Protein AF-U5CT75-F1 (afdb_monomer_lite)

Sequence (78 aa):
MTKRETLKRVRDIIRCLEHNQTLHTDTCSVVAAKKLEMLVKEAPASLVYELSCIHSQLIRSGNEVDTVLNRLKQLLHN

Foldseek 3Di:
DDLVVLLVLLVVLLVLLVVCVVVVDLVSLVVSLVSLVVSLVVDDPVCNVLSVVLSVCSVPCSPVSVVSSVSSVVSNVD

Radius of gyration: 11.42 Å; chains: 1; bounding box: 26×21×30 Å

Structure (mmCIF, N/CA/C/O backbone):
data_AF-U5CT75-F1
#
_entry.id   AF-U5CT75-F1
#
loop_
_atom_site.group_PDB
_atom_site.id
_atom_site.type_symbol
_atom_site.label_atom_id
_atom_site.label_alt_id
_atom_site.label_comp_id
_atom_site.label_asym_id
_atom_site.label_entity_id
_atom_site.label_seq_id
_atom_site.pdbx_PDB_ins_code
_atom_site.Cartn_x
_atom_site.Cartn_y
_atom_site.Cartn_z
_atom_site.occupancy
_atom_site.B_iso_or_equiv
_atom_site.auth_seq_id
_atom_site.auth_comp_id
_atom_site.auth_asym_id
_atom_site.auth_atom_id
_atom_site.pdbx_PDB_model_num
ATOM 1 N N . MET A 1 1 ? 0.769 -4.178 14.581 1.00 81.19 1 MET A N 1
ATOM 2 C CA . MET A 1 1 ? 1.274 -2.930 13.969 1.00 81.19 1 MET A CA 1
ATOM 3 C C . MET A 1 1 ? 0.219 -1.841 14.098 1.00 81.19 1 MET A C 1
ATOM 5 O O . MET A 1 1 ? -0.963 -2.155 14.013 1.00 81.19 1 MET A O 1
ATOM 9 N N . THR A 1 2 ? 0.602 -0.584 14.323 1.00 86.69 2 THR A N 1
ATOM 10 C CA . THR A 1 2 ? -0.365 0.535 14.369 1.00 86.69 2 THR A CA 1
ATOM 11 C C . THR A 1 2 ? -0.599 1.151 12.983 1.00 86.69 2 THR A C 1
ATOM 13 O O . THR A 1 2 ? 0.294 1.094 12.136 1.00 86.69 2 THR A O 1
ATOM 16 N N . LYS A 1 3 ? -1.747 1.825 12.754 1.00 85.50 3 LYS A N 1
ATOM 17 C CA . LYS A 1 3 ? -2.008 2.590 11.506 1.00 85.50 3 LYS A CA 1
ATOM 18 C C . LYS A 1 3 ? -0.820 3.508 11.175 1.00 85.50 3 LYS A C 1
ATOM 20 O O . LYS A 1 3 ? -0.342 3.525 10.047 1.00 85.50 3 LYS A O 1
ATOM 25 N N . ARG A 1 4 ? -0.273 4.205 12.178 1.00 88.12 4 ARG A N 1
ATOM 26 C CA . ARG A 1 4 ? 0.873 5.119 12.024 1.00 88.12 4 ARG A CA 1
ATOM 27 C C . ARG A 1 4 ? 2.136 4.417 11.517 1.00 88.12 4 ARG A C 1
ATOM 29 O O . ARG A 1 4 ? 2.816 4.948 10.640 1.00 88.12 4 ARG A O 1
ATOM 36 N N . GLU A 1 5 ? 2.457 3.246 12.057 1.00 89.88 5 GLU A N 1
ATOM 37 C CA . GLU A 1 5 ? 3.604 2.458 11.600 1.00 89.88 5 GLU A CA 1
ATOM 38 C C . GLU A 1 5 ? 3.393 1.918 10.188 1.00 89.88 5 GLU A C 1
ATOM 40 O O . GLU A 1 5 ? 4.322 1.960 9.378 1.00 89.88 5 GLU A O 1
ATOM 45 N N . THR A 1 6 ? 2.176 1.467 9.868 1.00 89.56 6 THR A N 1
ATOM 46 C CA . THR A 1 6 ? 1.826 0.996 8.525 1.00 89.56 6 THR A CA 1
ATOM 47 C C . THR A 1 6 ? 2.051 2.103 7.498 1.00 89.56 6 THR A C 1
ATOM 49 O O . THR A 1 6 ? 2.791 1.901 6.539 1.00 89.56 6 THR A O 1
ATOM 52 N N . LEU A 1 7 ? 1.546 3.315 7.751 1.00 90.38 7 LEU A N 1
ATOM 53 C CA . LEU A 1 7 ? 1.748 4.474 6.872 1.00 90.38 7 LEU A CA 1
ATOM 54 C C . LEU A 1 7 ? 3.225 4.896 6.761 1.00 90.38 7 LEU A C 1
ATOM 56 O O . LEU A 1 7 ? 3.663 5.390 5.720 1.00 90.38 7 LEU A O 1
ATOM 60 N N . LYS A 1 8 ? 4.031 4.704 7.816 1.00 91.38 8 LYS A N 1
ATOM 61 C CA . LYS A 1 8 ? 5.481 4.956 7.757 1.00 91.38 8 LYS A CA 1
ATOM 62 C C . LYS A 1 8 ? 6.170 3.990 6.791 1.00 91.38 8 LYS A C 1
ATOM 64 O O . LYS A 1 8 ? 7.017 4.425 6.015 1.00 91.38 8 LYS A O 1
ATOM 69 N N . ARG A 1 9 ? 5.792 2.708 6.805 1.00 90.62 9 ARG A N 1
ATOM 70 C CA . ARG A 1 9 ? 6.314 1.713 5.856 1.00 90.62 9 ARG A CA 1
ATOM 71 C C . ARG A 1 9 ? 5.773 1.922 4.437 1.00 90.62 9 ARG A C 1
ATOM 73 O O . ARG A 1 9 ? 6.546 1.795 3.497 1.00 90.62 9 ARG A O 1
ATOM 80 N N . VAL A 1 10 ? 4.516 2.349 4.271 1.00 90.81 10 VAL A N 1
ATOM 81 C CA . VAL A 1 10 ? 3.971 2.770 2.961 1.00 90.81 10 VAL A CA 1
ATOM 82 C C . VAL A 1 10 ? 4.824 3.886 2.343 1.00 90.81 10 VAL A C 1
ATOM 84 O O . VAL A 1 10 ? 5.201 3.791 1.180 1.00 90.81 10 VAL A O 1
ATOM 87 N N . ARG A 1 11 ? 5.226 4.898 3.127 1.00 91.25 11 ARG A N 1
ATOM 88 C CA . ARG A 1 11 ? 6.144 5.959 2.662 1.00 91.25 11 ARG A CA 1
ATOM 89 C C . ARG A 1 11 ? 7.521 5.456 2.229 1.00 91.25 11 ARG A C 1
ATOM 91 O O . ARG A 1 11 ? 8.150 6.075 1.376 1.00 91.25 11 ARG A O 1
ATOM 98 N N . ASP A 1 12 ? 8.021 4.387 2.840 1.00 89.94 12 ASP A N 1
ATOM 99 C CA . ASP A 1 12 ? 9.285 3.756 2.441 1.00 89.94 12 ASP A CA 1
ATOM 100 C C . ASP A 1 12 ? 9.145 3.044 1.087 1.00 89.94 12 ASP A C 1
ATOM 102 O O . ASP A 1 12 ? 9.994 3.194 0.212 1.00 89.94 12 ASP A O 1
ATOM 106 N N . ILE A 1 13 ? 8.024 2.341 0.891 1.00 88.06 13 ILE A N 1
ATOM 107 C CA . ILE A 1 13 ? 7.691 1.649 -0.361 1.00 88.06 13 ILE A CA 1
ATOM 108 C C . ILE A 1 13 ? 7.523 2.654 -1.505 1.00 88.06 13 ILE A C 1
ATOM 110 O O . ILE A 1 13 ? 8.117 2.463 -2.562 1.00 88.06 13 ILE A O 1
ATOM 114 N N . ILE A 1 14 ? 6.793 3.753 -1.276 1.00 89.81 14 ILE A N 1
ATOM 115 C CA . ILE A 1 14 ? 6.637 4.842 -2.254 1.00 89.81 14 ILE A CA 1
ATOM 116 C C . ILE A 1 14 ? 8.002 5.374 -2.689 1.00 89.81 14 ILE A C 1
ATOM 118 O O . ILE A 1 14 ? 8.257 5.454 -3.883 1.00 89.81 14 ILE A O 1
ATOM 122 N N . ARG A 1 15 ? 8.910 5.655 -1.744 1.00 87.44 15 ARG A N 1
ATOM 123 C CA . ARG A 1 15 ? 10.250 6.156 -2.081 1.00 87.44 15 ARG A CA 1
ATOM 124 C C . ARG A 1 15 ? 11.063 5.178 -2.933 1.00 87.44 15 ARG A C 1
ATOM 126 O O . ARG A 1 15 ? 11.762 5.638 -3.824 1.00 87.44 15 ARG A O 1
ATOM 133 N N . CYS A 1 16 ? 10.972 3.863 -2.710 1.00 84.31 16 CYS A N 1
ATOM 134 C CA . CYS A 1 16 ? 11.625 2.877 -3.593 1.00 84.31 16 CYS A CA 1
ATOM 135 C C . CYS A 1 16 ? 10.996 2.874 -4.990 1.00 84.31 16 CYS A C 1
ATOM 137 O O . CYS A 1 16 ? 11.720 2.870 -5.979 1.00 84.31 16 CYS A O 1
ATOM 139 N N . LEU A 1 17 ? 9.665 2.937 -5.089 1.00 81.88 17 LEU A N 1
ATOM 140 C CA . LEU A 1 17 ? 8.983 2.975 -6.384 1.00 81.88 17 LEU A CA 1
ATOM 141 C C . LEU A 1 17 ? 9.289 4.264 -7.170 1.00 81.88 17 LEU A C 1
ATOM 143 O O . LEU A 1 17 ? 9.541 4.183 -8.367 1.00 81.88 17 LEU A O 1
ATOM 147 N N . GLU A 1 18 ? 9.358 5.426 -6.508 1.00 82.94 18 GLU A N 1
ATOM 148 C CA . GLU A 1 18 ? 9.768 6.697 -7.137 1.00 82.94 18 GLU A CA 1
ATOM 149 C C . GLU A 1 18 ? 11.229 6.644 -7.597 1.00 82.94 18 GLU A C 1
ATOM 151 O O . GLU A 1 18 ? 11.554 7.085 -8.693 1.00 82.94 18 GLU A O 1
ATOM 156 N N . HIS A 1 19 ? 12.114 6.041 -6.798 1.00 74.50 19 HIS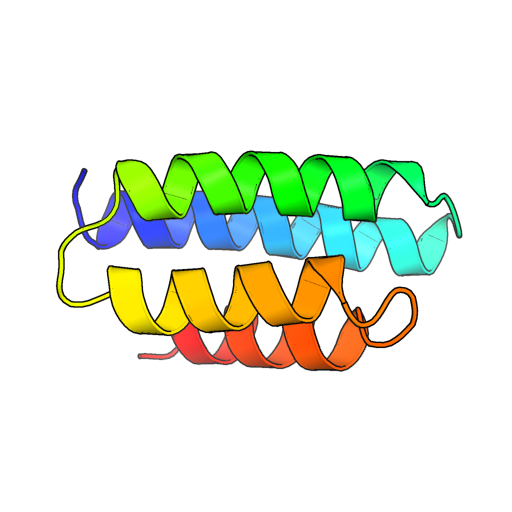 A N 1
ATOM 157 C CA . HIS A 1 19 ? 13.515 5.856 -7.179 1.00 74.50 19 HIS A CA 1
ATOM 158 C C . HIS A 1 19 ? 13.676 4.886 -8.361 1.00 74.50 19 HIS A C 1
ATOM 160 O O . HIS A 1 19 ? 14.615 5.013 -9.149 1.00 74.50 19 HIS A O 1
ATOM 166 N N . ASN A 1 20 ? 12.746 3.935 -8.515 1.00 66.00 20 ASN A N 1
ATOM 167 C CA . ASN A 1 20 ? 12.745 3.010 -9.640 1.00 66.00 20 ASN A CA 1
ATOM 168 C C . ASN A 1 20 ? 12.455 3.706 -10.974 1.00 66.00 20 ASN A C 1
ATOM 170 O O . ASN A 1 20 ? 13.067 3.373 -11.985 1.00 66.00 20 ASN A O 1
ATOM 174 N N . GLN A 1 21 ? 11.577 4.713 -10.975 1.00 61.75 21 GLN A N 1
ATOM 175 C CA . GLN A 1 21 ? 11.312 5.515 -12.174 1.00 61.75 21 GLN A CA 1
ATOM 176 C C . GLN A 1 21 ? 12.573 6.246 -12.662 1.00 61.75 21 GLN A C 1
ATOM 178 O O . GLN A 1 21 ? 12.733 6.462 -13.857 1.00 61.75 21 GLN A O 1
ATOM 183 N N . THR A 1 22 ? 13.506 6.564 -11.762 1.00 59.91 22 THR A N 1
ATOM 184 C CA . THR A 1 22 ? 14.767 7.231 -12.108 1.00 59.91 22 THR A CA 1
ATOM 185 C C . THR A 1 22 ? 15.834 6.271 -12.641 1.00 59.91 22 THR A C 1
ATOM 187 O O . THR A 1 22 ? 16.658 6.672 -13.458 1.00 59.91 22 THR A O 1
ATOM 190 N N . LEU A 1 23 ? 15.854 5.016 -12.174 1.00 55.19 23 LEU A N 1
ATOM 191 C CA . LEU A 1 23 ? 16.934 4.058 -12.464 1.00 55.19 23 LEU A CA 1
ATOM 192 C C . LEU A 1 23 ? 16.524 2.885 -13.366 1.00 55.19 23 LEU A C 1
ATOM 194 O O . LEU A 1 23 ? 17.404 2.121 -13.749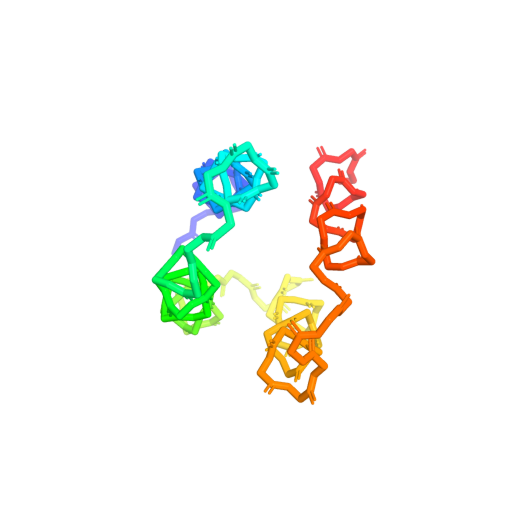 1.00 55.19 23 LEU A O 1
ATOM 198 N N . HIS A 1 24 ? 15.237 2.733 -13.713 1.00 56.53 24 HIS A N 1
ATOM 199 C CA . HIS A 1 24 ? 14.715 1.670 -14.589 1.00 56.53 24 HIS A CA 1
ATOM 200 C C . HIS A 1 24 ? 15.254 0.273 -14.218 1.00 56.53 24 HIS A C 1
ATOM 202 O O . HIS A 1 24 ? 15.691 -0.500 -15.070 1.00 56.53 24 HIS A O 1
ATOM 208 N N . THR A 1 25 ? 15.260 -0.055 -12.923 1.00 57.78 25 THR A N 1
ATOM 209 C CA . THR A 1 25 ? 15.746 -1.352 -12.433 1.00 57.78 25 THR A CA 1
ATOM 210 C C . THR A 1 25 ? 14.596 -2.135 -11.816 1.00 57.78 25 THR A C 1
ATOM 212 O O . THR A 1 25 ? 14.110 -1.820 -10.734 1.00 57.78 25 THR A O 1
ATOM 215 N N . ASP A 1 26 ? 14.190 -3.224 -12.471 1.00 61.81 26 ASP A N 1
ATOM 216 C CA . ASP A 1 26 ? 13.109 -4.127 -12.027 1.00 61.81 26 ASP A CA 1
ATOM 217 C C . ASP A 1 26 ? 13.227 -4.562 -10.545 1.00 61.81 26 ASP A C 1
ATOM 219 O O . ASP A 1 26 ? 12.250 -4.876 -9.862 1.00 61.81 26 ASP A O 1
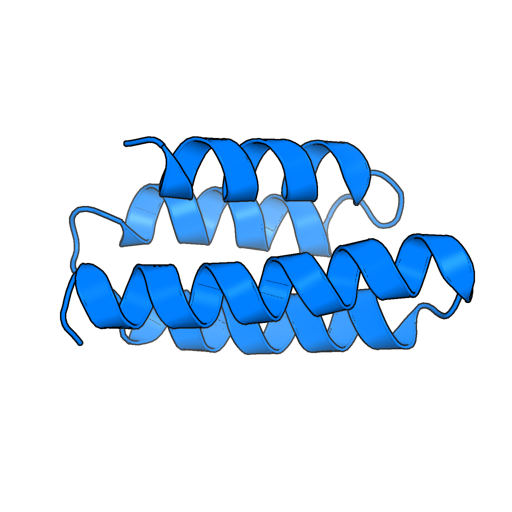ATOM 223 N N . THR A 1 27 ? 14.439 -4.477 -9.997 1.00 71.62 27 THR A N 1
ATOM 224 C CA . THR A 1 27 ? 14.799 -4.686 -8.598 1.00 71.62 27 THR A CA 1
ATOM 225 C C . THR A 1 27 ? 13.924 -3.924 -7.595 1.00 71.62 27 THR A C 1
ATOM 227 O O . THR A 1 27 ? 13.500 -4.532 -6.609 1.00 71.62 27 THR A O 1
ATOM 230 N N . CYS A 1 28 ? 13.613 -2.630 -7.791 1.00 76.25 28 CYS A N 1
ATOM 231 C CA . CYS A 1 28 ? 12.816 -1.905 -6.781 1.00 76.25 28 CYS A CA 1
ATOM 232 C C . CYS A 1 28 ? 11.344 -2.344 -6.781 1.00 76.25 28 CYS A C 1
ATOM 234 O O . CYS A 1 28 ? 10.737 -2.378 -5.714 1.00 76.25 28 CYS A O 1
ATOM 236 N N . SER A 1 29 ? 10.780 -2.752 -7.923 1.00 78.00 29 SER A N 1
ATOM 237 C CA . SER A 1 29 ? 9.413 -3.293 -7.990 1.00 78.00 29 SER A CA 1
ATOM 238 C C . SER A 1 29 ? 9.303 -4.618 -7.231 1.00 78.00 29 SER A C 1
ATOM 240 O O . SER A 1 29 ? 8.391 -4.795 -6.422 1.00 78.00 29 SER A O 1
ATOM 242 N N . VAL A 1 30 ? 10.285 -5.513 -7.392 1.00 81.62 30 VAL A N 1
ATOM 243 C CA . VAL A 1 30 ? 10.353 -6.785 -6.649 1.00 81.62 30 VAL A CA 1
ATOM 244 C C . VAL A 1 30 ? 10.535 -6.551 -5.143 1.00 81.62 30 VAL A C 1
ATOM 246 O O . VAL A 1 30 ? 9.879 -7.196 -4.318 1.00 81.62 30 VAL A O 1
ATOM 249 N N . VAL A 1 31 ? 11.399 -5.605 -4.758 1.00 84.06 31 VAL A N 1
ATOM 250 C CA . VAL A 1 31 ? 11.614 -5.236 -3.348 1.00 84.06 31 VAL A CA 1
ATOM 251 C C . VAL A 1 31 ? 10.360 -4.600 -2.744 1.00 84.06 31 VAL A C 1
ATOM 253 O O . VAL A 1 31 ? 9.982 -4.939 -1.620 1.00 84.06 31 VAL A O 1
ATOM 256 N N . ALA A 1 32 ? 9.694 -3.711 -3.482 1.00 84.75 32 ALA A N 1
ATOM 257 C CA . ALA A 1 32 ? 8.447 -3.078 -3.074 1.00 84.75 32 ALA A CA 1
ATOM 258 C C . ALA A 1 32 ? 7.327 -4.109 -2.896 1.00 84.75 32 ALA A C 1
ATOM 260 O O . ALA A 1 32 ? 6.643 -4.066 -1.875 1.00 84.75 32 ALA A O 1
ATOM 261 N N . ALA A 1 33 ? 7.197 -5.077 -3.809 1.00 85.94 33 ALA A N 1
ATOM 262 C CA . ALA A 1 33 ? 6.231 -6.166 -3.691 1.00 85.94 33 ALA A CA 1
ATOM 263 C C . ALA A 1 33 ? 6.468 -6.984 -2.416 1.00 85.94 33 ALA A C 1
ATOM 265 O O . ALA A 1 33 ? 5.567 -7.098 -1.589 1.00 85.94 33 ALA A O 1
ATOM 266 N N . LYS A 1 34 ? 7.704 -7.436 -2.162 1.00 87.94 34 LYS A N 1
ATOM 267 C CA . LYS A 1 34 ? 8.042 -8.160 -0.922 1.00 87.94 34 LYS A CA 1
ATOM 268 C C . LYS A 1 34 ? 7.767 -7.353 0.348 1.00 87.94 34 LYS A C 1
ATOM 270 O O . LYS A 1 34 ? 7.246 -7.891 1.324 1.00 87.94 34 LYS A O 1
ATOM 275 N N . LYS A 1 35 ? 8.127 -6.065 0.362 1.00 89.44 35 LYS A N 1
ATOM 276 C CA . LYS A 1 35 ? 7.850 -5.176 1.503 1.00 89.44 35 LYS A CA 1
ATOM 277 C C . LYS A 1 35 ? 6.348 -5.012 1.726 1.00 89.44 35 LYS A C 1
ATOM 279 O O . LYS A 1 35 ? 5.908 -5.015 2.874 1.00 89.44 35 LYS A O 1
ATOM 284 N N . LEU A 1 36 ? 5.577 -4.882 0.650 1.00 89.81 36 LEU A N 1
ATOM 285 C CA . LEU A 1 36 ? 4.130 -4.736 0.706 1.00 89.81 36 LEU A CA 1
ATOM 286 C C . LEU A 1 36 ? 3.449 -6.042 1.148 1.00 89.81 36 LEU A C 1
ATOM 288 O O . LEU A 1 36 ? 2.528 -5.982 1.954 1.00 89.81 36 LEU A O 1
ATOM 292 N N . GLU A 1 37 ? 3.953 -7.212 0.740 1.00 91.25 37 GLU A N 1
ATOM 293 C CA . GLU A 1 37 ? 3.485 -8.520 1.224 1.00 91.25 37 GLU A CA 1
ATOM 294 C C . GLU A 1 37 ? 3.633 -8.655 2.747 1.00 91.25 37 GLU A C 1
ATOM 296 O O . GLU A 1 37 ? 2.692 -9.040 3.443 1.00 91.25 37 GLU A O 1
ATOM 301 N N . MET A 1 38 ? 4.811 -8.315 3.282 1.00 91.62 38 MET A N 1
ATOM 302 C CA . MET A 1 38 ? 5.035 -8.308 4.732 1.00 91.62 38 MET A CA 1
ATOM 303 C C . MET A 1 38 ? 4.114 -7.300 5.422 1.00 91.62 38 MET A C 1
ATOM 305 O O . MET A 1 38 ? 3.513 -7.605 6.450 1.00 91.62 38 MET A O 1
ATOM 309 N N . LEU A 1 39 ? 3.930 -6.124 4.815 1.00 90.62 39 LEU A N 1
ATOM 310 C CA . LEU A 1 39 ? 3.053 -5.093 5.352 1.00 90.62 39 LEU A CA 1
ATOM 311 C C . LEU A 1 39 ? 1.596 -5.555 5.447 1.00 90.62 39 LEU A C 1
ATOM 313 O O . LEU A 1 39 ? 0.953 -5.275 6.451 1.00 90.62 39 LEU A O 1
ATOM 317 N N . VAL A 1 40 ? 1.091 -6.286 4.451 1.00 91.31 40 VAL A N 1
ATOM 318 C CA . VAL A 1 40 ? -0.258 -6.877 4.463 1.00 91.31 40 VAL A CA 1
ATOM 319 C C . VAL A 1 40 ? -0.444 -7.824 5.649 1.00 91.31 40 VAL A C 1
ATOM 321 O O . VAL A 1 40 ? -1.498 -7.809 6.277 1.00 91.31 40 VAL A O 1
ATOM 324 N N . LYS A 1 41 ? 0.576 -8.621 5.984 1.00 90.19 41 LYS A N 1
ATOM 325 C CA . LYS A 1 41 ? 0.525 -9.587 7.095 1.00 90.19 41 LYS A CA 1
ATOM 326 C C . LYS A 1 41 ? 0.536 -8.914 8.472 1.00 90.19 41 LYS A C 1
ATOM 328 O O . LYS A 1 41 ? -0.009 -9.464 9.423 1.00 90.19 41 LYS A O 1
ATOM 333 N N . GLU A 1 42 ? 1.163 -7.744 8.589 1.00 90.00 42 GLU A N 1
ATOM 334 C CA . GLU A 1 42 ? 1.335 -7.035 9.866 1.00 90.00 42 GLU A CA 1
ATOM 335 C C . GLU A 1 42 ? 0.319 -5.899 10.089 1.00 90.00 42 GLU A C 1
ATOM 337 O O . GLU A 1 42 ? 0.118 -5.469 11.231 1.00 90.00 42 GLU A O 1
ATOM 342 N N . ALA A 1 43 ? -0.291 -5.382 9.019 1.00 89.69 43 ALA A N 1
ATOM 343 C CA . ALA A 1 43 ? -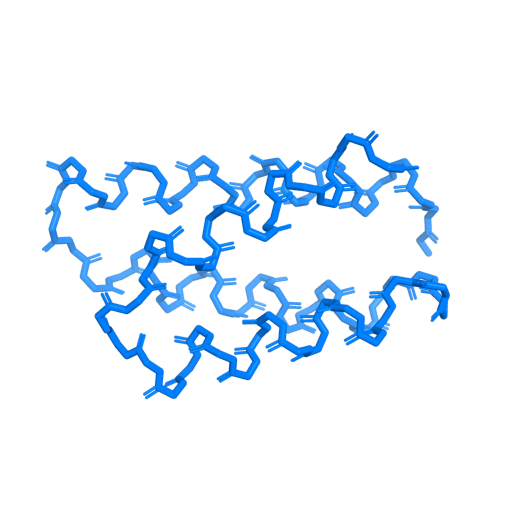1.186 -4.231 9.046 1.00 89.69 43 ALA A CA 1
ATOM 344 C C . ALA A 1 43 ? -2.501 -4.497 9.807 1.00 89.69 43 ALA A C 1
ATOM 346 O O . ALA A 1 43 ? -2.981 -5.628 9.875 1.00 89.69 43 ALA A O 1
ATOM 347 N N . PRO A 1 44 ? -3.132 -3.444 10.360 1.00 88.19 44 PRO A N 1
ATOM 348 C CA . PRO A 1 44 ? -4.467 -3.556 10.939 1.00 88.19 44 PRO A CA 1
ATOM 349 C C . PRO A 1 44 ? -5.506 -3.904 9.864 1.00 88.19 44 PRO A C 1
ATOM 351 O O . PRO A 1 44 ? -5.407 -3.431 8.731 1.00 88.19 44 PRO A O 1
ATOM 354 N N . ALA A 1 45 ? -6.544 -4.660 10.238 1.00 86.25 45 ALA A N 1
ATOM 355 C CA . ALA A 1 45 ? -7.578 -5.165 9.323 1.00 86.25 45 ALA A CA 1
ATOM 356 C C . ALA A 1 45 ? -8.227 -4.081 8.438 1.00 86.25 45 ALA A C 1
ATOM 358 O O . ALA A 1 45 ? -8.578 -4.358 7.295 1.00 86.25 45 ALA A O 1
ATOM 359 N N . SER A 1 46 ? -8.315 -2.840 8.929 1.00 86.38 46 SER A N 1
ATOM 360 C CA . SER A 1 46 ? -8.826 -1.691 8.172 1.00 86.38 46 SER A CA 1
ATOM 361 C C . SER A 1 46 ? -8.002 -1.333 6.931 1.00 86.38 46 SER A C 1
ATOM 363 O O . SER A 1 46 ? -8.540 -0.730 6.013 1.00 86.38 46 SER A O 1
ATOM 365 N N . LEU A 1 47 ? -6.717 -1.696 6.889 1.00 87.50 47 LEU A N 1
ATOM 366 C CA . LEU A 1 47 ? -5.806 -1.410 5.775 1.00 87.50 47 LEU A CA 1
ATOM 367 C C . LEU A 1 47 ? -5.407 -2.662 4.988 1.00 87.50 47 LEU A C 1
ATOM 369 O O . LEU A 1 47 ? -4.932 -2.547 3.862 1.00 87.50 47 LEU A O 1
ATOM 373 N N . VAL A 1 48 ? -5.596 -3.857 5.557 1.00 90.50 48 VAL A N 1
ATOM 374 C CA . VAL A 1 48 ? -5.205 -5.136 4.935 1.00 90.50 48 VAL A CA 1
ATOM 375 C C . VAL A 1 48 ? -5.836 -5.308 3.556 1.00 90.50 48 VAL A C 1
ATOM 377 O O . VAL A 1 48 ? -5.145 -5.726 2.627 1.00 90.50 48 VAL A O 1
ATOM 380 N N . TYR A 1 49 ? -7.118 -4.963 3.402 1.00 90.12 49 TYR A N 1
ATOM 381 C CA . TYR A 1 49 ? -7.824 -5.105 2.127 1.00 90.12 49 TYR A CA 1
ATOM 382 C C . TYR A 1 49 ? -7.210 -4.227 1.026 1.00 90.12 49 TYR A C 1
ATOM 384 O O . TYR A 1 49 ? -6.827 -4.737 -0.029 1.00 90.12 49 TYR A O 1
ATOM 392 N N . GLU A 1 50 ? -7.048 -2.926 1.283 1.00 89.81 50 GLU A N 1
ATOM 393 C CA .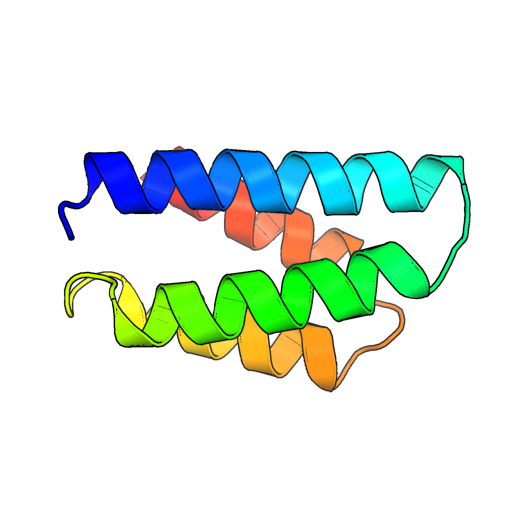 GLU A 1 50 ? -6.433 -2.003 0.321 1.00 89.81 50 GLU A CA 1
ATOM 394 C C . GLU A 1 50 ? -4.989 -2.396 -0.000 1.00 89.81 50 GLU A C 1
ATOM 396 O O . GLU A 1 50 ? -4.624 -2.492 -1.171 1.00 89.81 50 GLU A O 1
ATOM 401 N N . LEU A 1 51 ? -4.179 -2.701 1.017 1.00 90.94 51 LEU A N 1
ATOM 402 C CA . LEU A 1 51 ? -2.782 -3.097 0.824 1.00 90.94 51 LEU A CA 1
ATOM 403 C C . LEU A 1 51 ? -2.655 -4.397 0.018 1.00 90.94 51 LEU A C 1
ATOM 405 O O . LEU A 1 51 ? -1.777 -4.499 -0.838 1.00 90.94 51 LEU A O 1
ATOM 409 N N . SER A 1 52 ? -3.551 -5.365 0.234 1.00 90.50 52 SER A N 1
ATOM 410 C CA . SER A 1 52 ? -3.584 -6.616 -0.537 1.00 90.50 52 SER A CA 1
ATOM 411 C C . SER A 1 52 ? -3.942 -6.367 -2.000 1.00 90.50 52 SER A C 1
ATOM 413 O O . SER A 1 52 ? -3.342 -6.965 -2.895 1.00 90.50 52 SER A O 1
ATOM 415 N N . CYS A 1 53 ? -4.888 -5.459 -2.254 1.00 89.50 53 CYS A N 1
ATOM 416 C CA . CYS A 1 53 ? -5.275 -5.065 -3.606 1.00 89.50 53 CYS A CA 1
ATOM 417 C C . CYS A 1 53 ? -4.095 -4.423 -4.349 1.00 89.50 53 CYS A C 1
ATOM 419 O O . CYS A 1 53 ? -3.787 -4.806 -5.478 1.00 89.50 53 CYS A O 1
ATOM 421 N N . ILE A 1 54 ? -3.385 -3.508 -3.687 1.00 89.62 54 ILE A N 1
ATOM 422 C CA . ILE A 1 54 ? -2.207 -2.839 -4.249 1.00 89.62 54 ILE A CA 1
ATOM 423 C C . ILE A 1 54 ? -1.074 -3.843 -4.497 1.00 89.62 54 ILE A C 1
ATOM 425 O O . ILE A 1 54 ? -0.435 -3.800 -5.546 1.00 89.62 54 ILE A O 1
ATOM 429 N N . HIS A 1 55 ? -0.851 -4.785 -3.577 1.00 89.06 55 HIS A N 1
ATOM 430 C CA . HIS A 1 55 ? 0.155 -5.834 -3.738 1.00 89.06 55 HIS A CA 1
ATOM 431 C C . HIS A 1 55 ? -0.128 -6.724 -4.948 1.00 89.06 55 HIS A C 1
ATOM 433 O O . HIS A 1 55 ? 0.760 -6.956 -5.765 1.00 89.06 55 HIS A O 1
ATOM 439 N N . SER A 1 56 ? -1.376 -7.169 -5.107 1.00 87.94 56 SER A N 1
ATOM 440 C CA . SER A 1 56 ? -1.774 -7.969 -6.265 1.00 87.94 56 SER A CA 1
ATOM 441 C C . SER A 1 56 ? -1.574 -7.212 -7.582 1.00 87.94 56 SER A C 1
ATOM 443 O O . SER A 1 56 ? -1.088 -7.793 -8.553 1.00 87.94 56 SER A O 1
ATOM 445 N N . GLN A 1 57 ? -1.886 -5.913 -7.599 1.00 87.12 57 GLN A N 1
ATOM 446 C CA . GLN A 1 57 ? -1.691 -5.051 -8.763 1.00 87.12 57 GLN A CA 1
ATOM 447 C C . GLN A 1 57 ? -0.206 -4.893 -9.117 1.00 87.12 57 GLN A C 1
ATOM 449 O O . GLN A 1 57 ? 0.157 -5.034 -10.282 1.00 87.12 57 GLN A O 1
ATOM 454 N N . LEU A 1 58 ? 0.656 -4.693 -8.117 1.00 83.50 58 LEU A N 1
ATOM 455 C CA . LEU A 1 58 ? 2.101 -4.559 -8.311 1.00 83.50 58 LEU A CA 1
ATOM 456 C C . LEU A 1 58 ? 2.751 -5.835 -8.876 1.00 83.50 58 LEU A C 1
ATOM 458 O O . LEU A 1 58 ? 3.685 -5.737 -9.662 1.00 83.50 58 LEU A O 1
ATOM 462 N N . ILE A 1 59 ? 2.260 -7.024 -8.507 1.00 83.12 59 ILE A N 1
ATOM 463 C CA . ILE A 1 59 ? 2.789 -8.301 -9.022 1.00 83.12 59 ILE A CA 1
ATOM 464 C C . ILE A 1 59 ? 2.278 -8.601 -10.437 1.00 83.12 59 ILE A C 1
ATOM 466 O O . ILE A 1 59 ? 3.003 -9.170 -11.249 1.00 83.12 59 ILE A O 1
ATOM 470 N N . ARG A 1 60 ? 1.011 -8.279 -10.729 1.00 79.38 60 ARG A N 1
ATOM 471 C CA . ARG A 1 60 ? 0.374 -8.625 -12.011 1.00 79.38 60 ARG A CA 1
ATOM 472 C C . ARG A 1 60 ? 0.722 -7.660 -13.136 1.00 79.38 60 ARG A C 1
ATOM 474 O O . ARG A 1 60 ? 0.874 -8.095 -14.273 1.00 79.38 60 ARG A O 1
ATOM 481 N N . SER A 1 61 ? 0.841 -6.376 -12.826 1.00 64.19 61 SER A N 1
ATOM 482 C CA . SER A 1 61 ? 1.095 -5.333 -13.811 1.00 64.19 61 SER A CA 1
ATOM 483 C C . SER A 1 61 ? 2.534 -4.847 -13.680 1.00 64.19 61 SER A C 1
ATOM 485 O O . SER A 1 61 ? 2.789 -3.813 -13.068 1.00 64.19 61 SER A O 1
ATOM 487 N N . GLY A 1 62 ? 3.480 -5.565 -14.294 1.00 59.22 62 GLY A N 1
ATOM 488 C CA . GLY A 1 62 ? 4.901 -5.179 -14.322 1.00 59.22 62 GLY A CA 1
ATOM 489 C C . GLY A 1 62 ? 5.179 -3.756 -14.848 1.00 59.22 62 GLY A C 1
ATOM 490 O O . GLY A 1 62 ? 6.253 -3.226 -14.603 1.00 59.22 62 GLY A O 1
ATOM 491 N N . ASN A 1 63 ? 4.198 -3.107 -15.493 1.00 59.19 63 ASN A N 1
ATOM 492 C CA . ASN A 1 63 ? 4.291 -1.746 -16.038 1.00 59.19 63 ASN A CA 1
ATOM 493 C C . ASN A 1 63 ? 3.378 -0.699 -15.372 1.00 59.19 63 ASN A C 1
ATOM 495 O O . ASN A 1 63 ? 3.439 0.468 -15.746 1.00 59.19 63 ASN A O 1
ATOM 499 N N . GLU A 1 64 ? 2.548 -1.051 -14.383 1.00 75.25 64 GLU A N 1
ATOM 500 C CA . GLU A 1 64 ? 1.645 -0.081 -13.728 1.00 75.25 64 GLU A CA 1
ATOM 501 C C . GLU A 1 64 ? 2.175 0.403 -12.375 1.00 75.25 64 GLU A C 1
ATOM 503 O O . GLU A 1 64 ? 1.425 0.611 -11.416 1.00 75.25 64 GLU A O 1
ATOM 508 N N . VAL A 1 65 ? 3.494 0.593 -12.294 1.00 79.00 65 VAL A N 1
ATOM 509 C CA . VAL A 1 65 ? 4.139 1.137 -11.095 1.00 79.00 65 VAL A CA 1
ATOM 510 C C . VAL A 1 65 ? 3.521 2.483 -10.725 1.00 79.00 65 VAL A C 1
ATOM 512 O O . VAL A 1 65 ? 3.256 2.705 -9.550 1.00 79.00 65 VAL A O 1
ATOM 515 N N . ASP A 1 66 ? 3.207 3.331 -11.708 1.00 81.75 66 ASP A N 1
ATOM 516 C CA . ASP A 1 66 ? 2.615 4.656 -11.489 1.00 81.75 66 ASP A CA 1
ATOM 517 C C . ASP A 1 66 ? 1.218 4.582 -10.841 1.00 81.75 66 ASP A C 1
ATOM 519 O O . ASP A 1 66 ? 0.951 5.237 -9.830 1.00 81.75 66 ASP A O 1
ATOM 523 N N . THR A 1 67 ? 0.360 3.677 -11.329 1.00 85.31 67 THR A N 1
ATOM 524 C CA . THR A 1 67 ? -0.965 3.414 -10.746 1.00 85.31 67 THR A CA 1
ATOM 525 C C . THR A 1 67 ? -0.849 2.923 -9.301 1.00 85.31 67 THR A C 1
ATOM 527 O O . THR A 1 67 ? -1.575 3.390 -8.418 1.00 85.31 67 THR A O 1
ATOM 530 N N . VAL A 1 68 ? 0.089 2.008 -9.028 1.00 87.38 68 VAL A N 1
ATOM 531 C CA . VAL A 1 68 ? 0.375 1.515 -7.669 1.00 87.38 68 VAL A CA 1
ATOM 532 C C . VAL A 1 68 ? 0.845 2.651 -6.758 1.00 87.38 68 VAL A C 1
ATOM 534 O O . VAL A 1 68 ? 0.376 2.779 -5.625 1.00 87.38 68 VAL A O 1
ATOM 537 N N . LEU A 1 69 ? 1.735 3.504 -7.260 1.00 87.88 69 LEU A N 1
ATOM 538 C CA . LEU A 1 69 ? 2.298 4.645 -6.545 1.00 87.88 69 LEU A CA 1
ATOM 539 C C . LEU A 1 69 ? 1.208 5.653 -6.161 1.00 87.88 69 LEU A C 1
ATOM 541 O O . LEU A 1 69 ? 1.163 6.107 -5.016 1.00 87.88 69 LEU A O 1
ATOM 545 N N . ASN A 1 70 ? 0.288 5.943 -7.083 1.00 88.88 70 ASN A N 1
ATOM 546 C CA . ASN A 1 70 ? -0.837 6.837 -6.832 1.00 88.88 70 ASN A CA 1
ATOM 547 C C . ASN A 1 70 ? -1.774 6.287 -5.739 1.00 88.88 70 ASN A C 1
ATOM 549 O O . ASN A 1 70 ? -2.122 7.008 -4.805 1.00 88.88 70 ASN A O 1
ATOM 553 N N . ARG A 1 71 ? -2.107 4.989 -5.772 1.00 89.56 71 ARG A N 1
ATOM 554 C CA . ARG A 1 71 ? -2.943 4.358 -4.728 1.00 89.56 71 ARG A CA 1
ATOM 555 C C . ARG A 1 71 ? -2.265 4.365 -3.357 1.00 89.56 71 ARG A C 1
ATOM 557 O O . ARG A 1 71 ? -2.908 4.657 -2.351 1.00 89.56 71 ARG A O 1
ATOM 564 N N . LEU A 1 72 ? -0.956 4.110 -3.303 1.00 89.81 72 LEU A N 1
ATOM 565 C CA . LEU A 1 72 ? -0.187 4.215 -2.058 1.00 89.81 72 LEU A CA 1
ATOM 566 C C . LEU A 1 72 ? -0.165 5.655 -1.519 1.00 89.81 72 LEU A C 1
ATOM 568 O O . LEU A 1 72 ? -0.251 5.848 -0.306 1.00 89.81 72 LEU A O 1
ATOM 572 N N . LYS A 1 73 ? -0.082 6.668 -2.394 1.00 90.44 73 LYS A N 1
ATOM 573 C CA . LYS A 1 73 ? -0.188 8.087 -2.010 1.00 90.44 73 LYS A CA 1
ATOM 574 C C . LYS A 1 73 ? -1.582 8.422 -1.466 1.00 90.44 73 LYS A C 1
ATOM 576 O O . LYS A 1 73 ? -1.672 9.071 -0.426 1.00 90.44 73 LYS A O 1
ATOM 581 N N . GLN A 1 74 ? -2.653 7.920 -2.087 1.00 89.50 74 GLN A N 1
ATOM 582 C CA . GLN A 1 74 ? -4.024 8.091 -1.584 1.00 89.50 74 GLN A CA 1
ATOM 583 C C . GLN A 1 74 ? -4.208 7.500 -0.178 1.00 89.50 74 GLN A C 1
ATOM 585 O O . GLN A 1 74 ? -4.793 8.153 0.682 1.00 89.50 74 GLN A O 1
ATOM 590 N N . LEU A 1 75 ? -3.620 6.330 0.096 1.00 87.81 75 LEU A N 1
ATOM 591 C CA . LEU A 1 75 ? -3.611 5.707 1.428 1.00 87.81 75 LEU A CA 1
ATOM 592 C C . LEU A 1 75 ? -2.967 6.576 2.518 1.00 87.81 75 LEU A C 1
ATOM 594 O O . LEU A 1 75 ? -3.317 6.450 3.688 1.00 87.81 75 LEU A O 1
ATOM 598 N N . LEU A 1 76 ? -2.002 7.431 2.168 1.00 85.88 76 LEU A N 1
ATOM 599 C CA . LEU A 1 76 ? -1.363 8.345 3.122 1.00 85.88 76 LEU A CA 1
ATOM 600 C C . LEU A 1 76 ? -2.201 9.587 3.420 1.00 85.88 76 LEU A C 1
ATOM 602 O O . LEU A 1 76 ? -1.978 10.227 4.446 1.00 85.88 76 LEU A O 1
ATOM 606 N N . HIS A 1 77 ? -3.107 9.945 2.514 1.00 80.19 77 HIS A N 1
ATOM 607 C CA . HIS A 1 77 ? -3.973 11.112 2.644 1.00 80.19 77 HIS A CA 1
ATOM 608 C C . HIS A 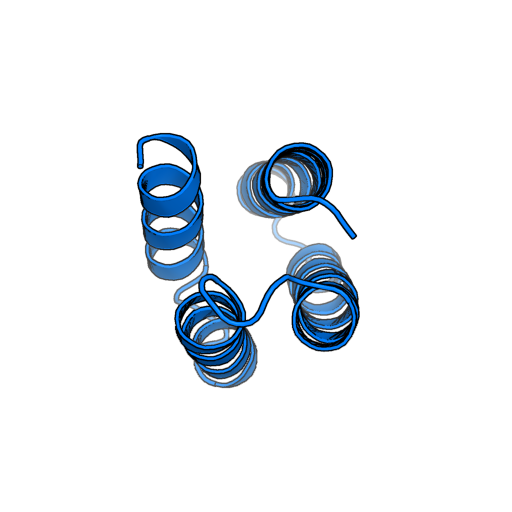1 77 ? -5.276 10.798 3.408 1.00 80.19 77 HIS A C 1
ATOM 610 O O . HIS A 1 77 ? -6.020 11.728 3.709 1.00 80.19 77 HIS A O 1
ATOM 616 N N . ASN A 1 78 ? -5.525 9.523 3.747 1.00 63.38 78 ASN A N 1
ATOM 617 C CA . ASN A 1 78 ? -6.755 9.000 4.367 1.00 63.38 78 ASN A CA 1
ATOM 618 C C . ASN A 1 78 ? -6.527 8.439 5.794 1.00 63.38 78 ASN A C 1
ATOM 620 O O . ASN A 1 78 ? -7.376 8.603 6.696 1.00 63.38 78 ASN A O 1
#

Secondary structure (DSSP, 8-state):
--HHHHHHHHHHHHHHHHHHHHH--HHHHHHHHHHHHHHHHHS-HHHHHHHHHHHHHHHH-TT-HHHHHHHHHHHHH-

pLDDT: mean 82.97, std 10.14, range [55.19, 91.62]

Organism: NCBI:txid1388761